Protein AF-A0A0N4UHW4-F1 (afdb_monomer_lite)

pLDDT: mean 79.93, std 14.13, range [42.0, 95.12]

Secondary structure (DSSP, 8-state):
--HHHHHHHHHS-HHHHHHHHHHHHHHHHHHHHHHHH-SS--HHHHHHHGGG--EEEEE---TT-SS-----B--HHHHHHHHHH-TT--EEEEES-EE-HHHHGGGGG--TT--EEEEEEEEE-GGGHHHHHHHHHHHHHH-TT--EEEEEE-

Radius of gyration: 18.54 Å; chains: 1; bounding box: 46×55×27 Å

Sequence (154 aa):
MDDIWRNIWSKLSARDQLLCKQVSKQWMKRIRELCLARQTIDSEVLYRCGNSVTTFRFGIDRKFVCGFNPRTTLDPGVILKLFRHSPNLKKIELYGAFLPPSLFTLFDLMPQSLEVLRINSCVIDATESGTIRNALITVFRRCSGLKEFTIIVY

Structure (mmCIF, N/CA/C/O backbone):
data_AF-A0A0N4UHW4-F1
#
_entry.id   AF-A0A0N4UHW4-F1
#
loop_
_atom_site.group_PDB
_atom_site.id
_atom_site.type_symbol
_atom_site.label_atom_id
_atom_site.label_alt_id
_atom_site.label_comp_id
_atom_site.label_asym_id
_atom_site.label_entity_id
_atom_site.label_seq_id
_atom_site.pdbx_PDB_ins_code
_atom_site.Cartn_x
_atom_site.Cartn_y
_atom_site.Cartn_z
_atom_site.occupancy
_atom_site.B_iso_or_equiv
_atom_site.auth_seq_id
_atom_site.auth_comp_id
_atom_site.auth_asym_id
_atom_site.auth_atom_id
_atom_site.pdbx_PDB_model_num
ATOM 1 N N . MET A 1 1 ? -12.811 -18.685 8.205 1.00 53.25 1 MET A N 1
ATOM 2 C CA . MET A 1 1 ? -13.190 -19.944 7.535 1.00 53.25 1 MET A CA 1
ATOM 3 C C . MET A 1 1 ? -14.508 -19.652 6.861 1.00 53.25 1 MET A C 1
ATOM 5 O O . MET A 1 1 ? -15.445 -19.305 7.575 1.00 53.25 1 MET A O 1
ATOM 9 N N . ASP A 1 2 ? -14.477 -19.620 5.532 1.00 61.34 2 ASP A N 1
ATOM 10 C CA . ASP A 1 2 ? -15.581 -19.230 4.646 1.00 61.34 2 ASP A CA 1
ATOM 11 C C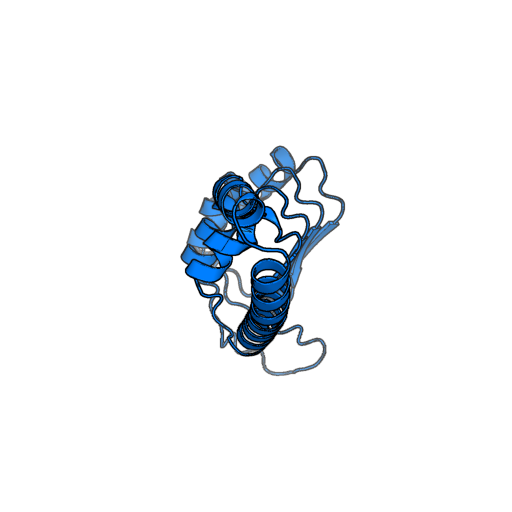 . ASP A 1 2 ? -16.863 -20.008 4.966 1.00 61.34 2 ASP A C 1
ATOM 13 O O . ASP A 1 2 ? -16.763 -21.135 5.456 1.00 61.34 2 ASP A O 1
ATOM 17 N N . ASP A 1 3 ? -18.045 -19.466 4.681 1.00 64.81 3 ASP A N 1
ATOM 18 C CA . ASP A 1 3 ? -19.309 -20.156 4.997 1.00 64.81 3 ASP A CA 1
ATOM 19 C C . ASP A 1 3 ? -19.448 -21.475 4.228 1.00 64.81 3 ASP A C 1
ATOM 21 O O . ASP A 1 3 ? -19.892 -22.483 4.782 1.00 64.81 3 ASP A O 1
ATOM 25 N N . ILE A 1 4 ? -18.941 -21.513 2.992 1.00 59.03 4 ILE A N 1
ATOM 26 C CA . ILE A 1 4 ? -18.822 -22.742 2.196 1.00 59.03 4 ILE A CA 1
ATOM 27 C C . ILE A 1 4 ? -17.934 -23.756 2.921 1.00 59.03 4 ILE A C 1
ATOM 29 O O . ILE A 1 4 ? -18.316 -24.913 3.093 1.00 59.03 4 ILE A O 1
ATOM 33 N N . TRP A 1 5 ? -16.769 -23.318 3.407 1.00 59.03 5 TRP A N 1
ATOM 34 C CA . TRP A 1 5 ? -15.865 -24.190 4.149 1.00 59.03 5 TRP A CA 1
ATOM 35 C C . TRP A 1 5 ? -16.472 -24.652 5.465 1.00 59.03 5 TRP A C 1
ATOM 37 O O . TRP A 1 5 ? -16.315 -25.820 5.787 1.00 59.03 5 TRP A O 1
ATOM 47 N N . ARG A 1 6 ? -17.191 -23.799 6.205 1.00 71.56 6 ARG A N 1
ATOM 48 C CA . ARG A 1 6 ? -17.894 -24.196 7.435 1.00 71.56 6 ARG A CA 1
ATOM 49 C C . ARG A 1 6 ? -18.963 -25.251 7.156 1.00 71.56 6 ARG A C 1
ATOM 51 O O . ARG A 1 6 ? -19.063 -26.205 7.920 1.00 71.56 6 ARG A O 1
ATOM 58 N N . ASN A 1 7 ? -19.711 -25.105 6.061 1.00 70.94 7 ASN A N 1
ATOM 59 C CA . ASN A 1 7 ? -20.747 -26.054 5.650 1.00 70.94 7 ASN A CA 1
ATOM 60 C C . ASN A 1 7 ? -20.162 -27.397 5.181 1.00 70.94 7 ASN A C 1
ATOM 62 O O . ASN A 1 7 ? -20.709 -28.454 5.473 1.00 70.94 7 ASN A O 1
ATOM 66 N N . ILE A 1 8 ? -19.025 -27.386 4.480 1.00 63.09 8 ILE A N 1
ATOM 67 C CA . ILE A 1 8 ? -18.304 -28.626 4.160 1.00 63.09 8 ILE A CA 1
ATOM 68 C C . ILE A 1 8 ? -17.758 -29.243 5.451 1.00 63.09 8 ILE A C 1
ATOM 70 O O . ILE A 1 8 ? -17.931 -30.434 5.689 1.00 63.09 8 ILE A O 1
ATOM 74 N N . TRP A 1 9 ? -17.153 -28.427 6.316 1.00 75.81 9 TRP A N 1
ATOM 75 C CA . TRP A 1 9 ? -16.526 -28.871 7.556 1.00 75.81 9 TRP A CA 1
ATOM 76 C C . TRP A 1 9 ? -17.506 -29.563 8.499 1.00 75.81 9 TRP A C 1
ATOM 78 O O . TRP A 1 9 ? -17.159 -30.585 9.086 1.00 75.81 9 TRP A O 1
ATOM 88 N N . SER A 1 10 ? -18.729 -29.042 8.627 1.00 82.88 10 SER A N 1
ATOM 89 C CA . SER A 1 10 ? -19.767 -29.634 9.478 1.00 82.88 10 SER A CA 1
ATOM 90 C C . SER A 1 10 ? -20.261 -30.994 8.978 1.00 82.88 10 SER A C 1
ATOM 92 O O . SER A 1 10 ? -20.789 -31.765 9.774 1.00 82.88 10 SER A O 1
ATOM 94 N N . LYS A 1 11 ? -20.061 -31.313 7.693 1.00 86.94 11 LYS A N 1
ATOM 95 C CA . LYS A 1 11 ? -20.437 -32.598 7.082 1.00 86.94 11 LYS A CA 1
ATOM 96 C C . LYS A 1 11 ? -19.329 -33.652 7.136 1.00 86.94 11 LYS A C 1
ATOM 98 O O . LYS A 1 11 ? -19.588 -34.814 6.842 1.00 86.94 11 LYS A O 1
ATOM 103 N N . LEU A 1 12 ? -18.102 -33.265 7.484 1.00 81.31 12 LEU A N 1
ATOM 104 C CA . LEU A 1 12 ? -16.970 -34.185 7.574 1.00 81.31 12 LEU A CA 1
ATOM 105 C C . LEU A 1 12 ? -16.979 -34.950 8.900 1.00 81.31 12 LEU A C 1
ATOM 107 O O . LEU A 1 12 ? -17.288 -34.384 9.952 1.00 81.31 12 LEU A O 1
ATOM 111 N N . SER A 1 13 ? -16.555 -36.216 8.862 1.00 91.94 13 SER A N 1
ATOM 112 C CA . SER A 1 13 ? -16.341 -37.009 10.074 1.00 91.94 13 SER A CA 1
ATOM 113 C C . SER A 1 13 ? -15.257 -36.377 10.958 1.00 91.94 13 SER A C 1
ATOM 115 O O . SER A 1 13 ? -14.376 -35.664 10.472 1.00 91.94 13 SER A O 1
ATOM 117 N N . ALA A 1 14 ? -15.261 -36.659 12.265 1.00 90.56 14 ALA A N 1
ATOM 118 C CA . ALA A 1 14 ? -14.238 -36.132 13.177 1.00 90.56 14 ALA A CA 1
ATOM 119 C C . ALA A 1 14 ? -12.803 -36.487 12.728 1.00 90.56 14 ALA A C 1
ATOM 121 O O . ALA A 1 14 ? -11.883 -35.677 12.869 1.00 90.56 14 ALA A O 1
ATOM 122 N N . ARG A 1 15 ? -12.626 -37.678 12.135 1.00 88.62 15 ARG A N 1
ATOM 123 C CA . ARG A 1 15 ? -11.353 -38.136 11.566 1.00 88.62 15 ARG A CA 1
ATOM 124 C C . ARG A 1 15 ? -10.934 -37.284 10.366 1.00 88.62 15 ARG A C 1
ATOM 126 O O . ARG A 1 15 ? -9.793 -36.824 10.325 1.00 88.62 15 ARG A O 1
ATOM 133 N N . ASP A 1 16 ? -11.847 -37.023 9.436 1.00 83.62 16 ASP A N 1
ATOM 134 C CA . ASP A 1 16 ? -11.557 -36.219 8.241 1.00 83.62 16 ASP A CA 1
ATOM 135 C C . ASP A 1 16 ? -11.287 -34.758 8.601 1.00 83.62 16 ASP A C 1
ATOM 137 O O . ASP A 1 16 ? -10.347 -34.153 8.092 1.00 83.62 16 ASP A O 1
ATOM 141 N N . GLN A 1 17 ? -12.029 -34.203 9.562 1.00 83.00 17 GLN A N 1
ATOM 142 C CA . GLN A 1 17 ? -11.764 -32.862 10.084 1.00 83.00 17 GLN A CA 1
ATOM 143 C C . GLN A 1 17 ? -10.348 -32.742 10.672 1.00 83.00 17 GLN A C 1
ATOM 145 O O . GLN A 1 17 ? -9.687 -31.712 10.503 1.00 83.00 17 GLN A O 1
ATOM 150 N N . LEU A 1 18 ? -9.856 -33.776 11.366 1.00 79.62 18 LEU A N 1
ATOM 151 C CA . LEU A 1 18 ? -8.497 -33.784 11.910 1.00 79.62 18 LEU A CA 1
ATOM 152 C C . LEU A 1 18 ? -7.446 -33.787 10.790 1.00 79.62 18 LEU A C 1
ATOM 154 O O . LEU A 1 18 ? -6.506 -32.988 10.840 1.00 79.62 18 LEU A O 1
ATOM 158 N N . LEU A 1 19 ? -7.636 -34.622 9.765 1.00 75.62 19 LEU A N 1
ATOM 159 C CA . LEU A 1 19 ? -6.766 -34.668 8.586 1.00 75.62 19 LEU A CA 1
ATOM 160 C C . LEU A 1 19 ? -6.762 -33.325 7.845 1.00 75.62 19 LEU A C 1
ATOM 162 O O . LEU A 1 19 ? -5.696 -32.756 7.604 1.00 75.62 19 LEU A O 1
ATOM 166 N N . CYS A 1 20 ? -7.936 -32.747 7.580 1.00 72.25 20 CYS A N 1
ATOM 167 C CA . CYS A 1 20 ? -8.050 -31.427 6.965 1.00 72.25 20 CYS A CA 1
ATOM 168 C C . CYS A 1 20 ? -7.350 -30.345 7.802 1.00 72.25 20 CYS A C 1
ATOM 170 O O . CYS A 1 20 ? -6.652 -29.509 7.235 1.00 72.25 20 CYS A O 1
ATOM 172 N N . LYS A 1 21 ? -7.446 -30.371 9.144 1.00 76.00 21 LYS A N 1
ATOM 173 C CA . LYS A 1 21 ? -6.730 -29.414 10.018 1.00 76.00 21 LYS A CA 1
ATOM 174 C C . LYS A 1 21 ? -5.220 -29.525 9.858 1.00 76.00 21 LYS A C 1
ATOM 176 O O . LYS A 1 21 ? -4.538 -28.499 9.820 1.00 76.00 21 LYS A O 1
ATOM 181 N N . GLN A 1 22 ? -4.690 -30.745 9.793 1.00 76.56 22 GLN A N 1
ATOM 182 C CA . GLN A 1 22 ? -3.256 -30.975 9.616 1.00 76.56 22 GLN A CA 1
ATOM 183 C C . GLN A 1 22 ? -2.780 -30.474 8.248 1.00 76.56 22 GLN A C 1
ATOM 185 O O . GLN A 1 22 ? -1.814 -29.709 8.189 1.00 76.56 22 GLN A O 1
ATOM 190 N N . VAL A 1 23 ? -3.505 -30.805 7.176 1.00 68.31 23 VAL A N 1
ATOM 191 C CA . VAL A 1 23 ? -3.197 -30.341 5.815 1.00 68.31 23 VAL A CA 1
ATOM 192 C C . VAL A 1 23 ? -3.298 -28.819 5.722 1.00 68.31 23 VAL A C 1
ATOM 194 O O . VAL A 1 23 ? -2.374 -28.178 5.231 1.00 68.31 23 VAL A O 1
ATOM 197 N N . SER A 1 24 ? -4.350 -28.202 6.268 1.00 67.88 24 SER A N 1
ATOM 198 C CA . SER A 1 24 ? -4.491 -26.740 6.281 1.00 67.88 24 SER A CA 1
ATOM 199 C C . SER A 1 24 ? -3.354 -26.052 7.036 1.00 67.88 24 SER A C 1
ATOM 201 O O . SER A 1 24 ? -2.872 -25.019 6.580 1.00 67.88 24 SER A O 1
ATOM 203 N N . LYS A 1 25 ? -2.877 -26.610 8.160 1.00 71.50 25 LYS A N 1
ATOM 204 C CA . LYS A 1 25 ? -1.712 -26.062 8.880 1.00 71.50 25 LYS A CA 1
ATOM 205 C C . LYS A 1 25 ? -0.447 -26.107 8.026 1.00 71.50 25 LYS A C 1
ATOM 207 O O . LYS A 1 25 ? 0.261 -25.104 7.951 1.00 71.50 25 LYS A O 1
ATOM 212 N N . GLN A 1 26 ? -0.170 -27.240 7.382 1.00 71.81 26 GLN A N 1
ATOM 213 C CA . GLN A 1 26 ? 0.990 -27.380 6.498 1.00 71.81 26 GLN A CA 1
ATOM 214 C C . GLN A 1 26 ? 0.888 -26.445 5.291 1.00 71.81 26 GLN A C 1
ATOM 216 O O . GLN A 1 26 ? 1.854 -25.765 4.957 1.00 71.81 26 GLN A O 1
ATOM 221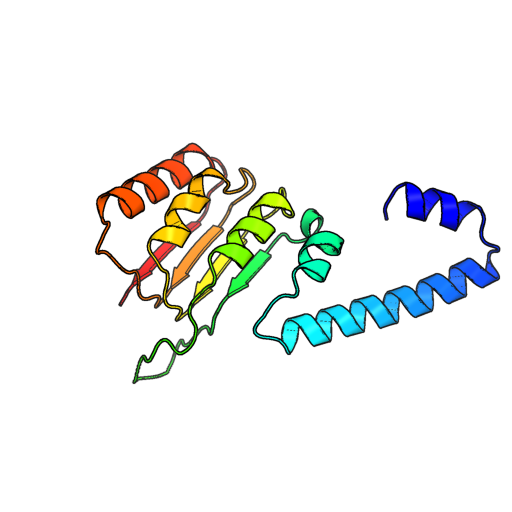 N N . TRP A 1 27 ? -0.295 -26.345 4.688 1.00 64.69 27 TRP A N 1
ATOM 222 C CA . TRP A 1 27 ? -0.548 -25.486 3.538 1.00 64.69 27 TRP A CA 1
ATOM 223 C C . TRP A 1 27 ? -0.409 -23.999 3.891 1.00 64.69 27 TRP A C 1
ATOM 225 O O . TRP A 1 27 ? 0.291 -23.264 3.202 1.00 64.69 27 TRP A O 1
ATOM 235 N N . MET A 1 28 ? -0.960 -23.564 5.030 1.00 64.44 28 MET A N 1
ATOM 236 C CA . MET A 1 28 ? -0.779 -22.202 5.552 1.00 64.44 28 MET A CA 1
ATOM 237 C C . MET A 1 28 ? 0.688 -21.895 5.871 1.00 64.44 28 MET A C 1
ATOM 239 O O . MET A 1 28 ? 1.154 -20.789 5.599 1.00 64.44 28 MET A O 1
ATOM 243 N N . LYS A 1 29 ? 1.432 -22.861 6.428 1.00 71.31 29 LYS A N 1
ATOM 244 C CA . LYS A 1 29 ? 2.879 -22.725 6.649 1.00 71.31 29 LYS A CA 1
ATOM 245 C C . LYS A 1 29 ? 3.615 -22.552 5.317 1.00 71.31 29 LYS A C 1
ATOM 247 O O . LYS A 1 29 ? 4.382 -21.605 5.184 1.00 71.31 29 LYS A O 1
ATOM 252 N N . ARG A 1 30 ? 3.316 -23.390 4.320 1.00 63.44 30 ARG A N 1
ATOM 253 C CA . ARG A 1 30 ? 3.912 -23.326 2.978 1.00 63.44 30 ARG A CA 1
ATOM 254 C C . ARG A 1 30 ? 3.605 -22.005 2.278 1.00 63.44 30 ARG A C 1
ATOM 256 O O . ARG A 1 30 ? 4.500 -21.424 1.684 1.00 63.44 30 ARG A O 1
ATOM 263 N N . ILE A 1 31 ? 2.376 -21.496 2.383 1.00 58.41 31 ILE A N 1
ATOM 264 C CA . ILE A 1 31 ? 2.026 -20.172 1.850 1.00 58.41 31 ILE A CA 1
ATOM 265 C C . ILE A 1 31 ? 2.837 -19.088 2.537 1.00 58.41 31 ILE A C 1
ATOM 267 O O . ILE A 1 31 ? 3.386 -18.240 1.851 1.00 58.41 31 ILE A O 1
ATOM 271 N N . ARG A 1 32 ? 2.953 -19.111 3.869 1.00 62.22 32 ARG A N 1
ATOM 272 C CA . ARG A 1 32 ? 3.782 -18.129 4.583 1.00 62.22 32 ARG A CA 1
ATOM 273 C C . ARG A 1 32 ? 5.237 -18.182 4.124 1.00 62.22 32 ARG A C 1
ATOM 275 O O . ARG A 1 32 ? 5.814 -17.134 3.872 1.00 62.22 32 ARG A O 1
ATOM 282 N N . GLU A 1 33 ? 5.804 -19.376 3.975 1.00 64.25 33 GLU A N 1
ATOM 283 C CA . GLU A 1 33 ? 7.161 -19.568 3.445 1.00 64.25 33 GLU A CA 1
ATOM 284 C C . GLU A 1 33 ? 7.292 -19.034 2.013 1.00 64.25 33 GLU A C 1
ATOM 286 O O . GLU A 1 33 ? 8.235 -18.306 1.717 1.00 64.25 33 GLU A O 1
ATOM 291 N N . LEU A 1 34 ? 6.325 -19.323 1.137 1.00 54.75 34 LEU A N 1
ATOM 292 C CA . LEU A 1 34 ? 6.300 -18.815 -0.237 1.00 54.75 34 LEU A CA 1
ATOM 293 C C . LEU A 1 34 ? 6.149 -17.291 -0.287 1.00 54.75 34 LEU A C 1
ATOM 295 O O . LEU A 1 34 ? 6.818 -16.656 -1.096 1.00 54.75 34 LEU A O 1
ATOM 299 N N . CYS A 1 35 ? 5.332 -16.702 0.588 1.00 48.44 35 CYS A N 1
ATOM 300 C CA . CYS A 1 35 ? 5.192 -15.253 0.719 1.00 48.44 35 CYS A CA 1
ATOM 301 C C . CYS A 1 35 ? 6.481 -14.589 1.213 1.00 48.44 35 CYS A C 1
ATOM 303 O O . CYS A 1 35 ? 6.771 -13.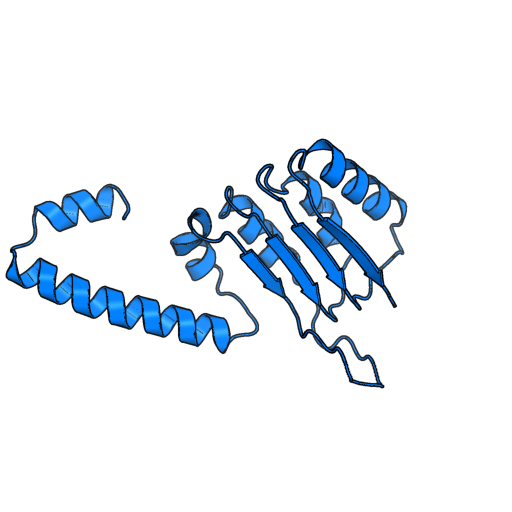470 0.812 1.00 48.44 35 CYS A O 1
ATOM 305 N N . LEU A 1 36 ? 7.251 -15.257 2.079 1.00 52.16 36 LEU A N 1
ATOM 306 C CA . LEU A 1 36 ? 8.560 -14.764 2.518 1.00 52.16 36 LEU A CA 1
ATOM 307 C C . LEU A 1 36 ? 9.624 -14.913 1.420 1.00 52.16 36 LEU A C 1
ATOM 309 O O . LEU A 1 36 ? 10.504 -14.065 1.308 1.00 52.16 36 LEU A O 1
ATOM 313 N N . ALA A 1 37 ? 9.553 -15.980 0.619 1.00 54.72 37 ALA A N 1
ATOM 314 C CA . ALA A 1 37 ? 10.541 -16.284 -0.414 1.00 54.72 37 ALA A CA 1
ATOM 315 C C . ALA A 1 37 ? 10.317 -15.523 -1.732 1.00 54.72 37 ALA A C 1
ATOM 317 O O . ALA A 1 37 ? 11.279 -15.236 -2.445 1.00 54.72 37 ALA A O 1
ATOM 318 N N . ARG A 1 38 ? 9.068 -15.205 -2.094 1.00 43.09 38 ARG A N 1
ATOM 319 C CA . ARG A 1 38 ? 8.745 -14.505 -3.344 1.00 43.09 38 ARG A CA 1
ATOM 320 C C . ARG A 1 38 ? 8.600 -13.003 -3.109 1.00 43.09 38 ARG A C 1
ATOM 322 O O . ARG A 1 38 ? 7.706 -12.558 -2.403 1.00 43.09 38 ARG A O 1
ATOM 329 N N . GLN A 1 39 ? 9.420 -12.217 -3.813 1.00 52.84 39 GLN A N 1
ATOM 330 C CA . GLN A 1 39 ? 9.251 -10.760 -3.966 1.00 52.84 39 GLN A CA 1
ATOM 331 C C . GLN A 1 39 ? 7.966 -10.378 -4.730 1.00 52.84 39 GLN A C 1
ATOM 333 O O . GLN A 1 39 ? 7.635 -9.201 -4.846 1.00 52.84 39 GLN A O 1
ATOM 338 N N . THR A 1 40 ? 7.233 -11.365 -5.248 1.00 47.25 40 THR A N 1
ATOM 339 C CA . THR A 1 40 ? 5.938 -11.210 -5.903 1.00 47.25 40 THR A CA 1
ATOM 340 C C . THR A 1 40 ? 4.877 -11.938 -5.082 1.00 47.25 40 THR A C 1
ATOM 342 O O . THR A 1 40 ? 4.899 -13.163 -4.944 1.00 47.25 40 THR A O 1
ATOM 345 N N . ILE A 1 41 ? 3.940 -11.184 -4.502 1.00 57.16 41 ILE A N 1
ATOM 346 C CA . ILE A 1 41 ? 2.771 -11.783 -3.856 1.00 57.16 41 ILE A CA 1
ATOM 347 C C . ILE A 1 41 ? 1.856 -12.292 -4.967 1.00 57.16 41 ILE A C 1
ATOM 349 O O . ILE A 1 41 ? 1.353 -11.508 -5.772 1.00 57.16 41 ILE A O 1
ATOM 353 N N . ASP A 1 42 ? 1.658 -13.607 -5.015 1.00 58.28 42 ASP A N 1
ATOM 354 C CA . ASP A 1 42 ? 0.720 -14.226 -5.944 1.00 58.28 42 ASP A CA 1
ATOM 355 C C . ASP A 1 42 ? -0.687 -13.658 -5.704 1.00 58.28 42 ASP A C 1
ATOM 357 O O . ASP A 1 42 ? -1.179 -13.613 -4.569 1.00 58.28 42 ASP A O 1
ATOM 361 N N . SER A 1 43 ? -1.346 -13.204 -6.771 1.00 58.91 43 SER A N 1
ATOM 362 C CA . SER A 1 43 ? -2.692 -12.648 -6.674 1.00 58.91 43 SER A CA 1
ATOM 363 C C . SER A 1 43 ? -3.712 -13.627 -6.116 1.00 58.91 43 SER A C 1
ATOM 365 O O . SER A 1 43 ? -4.674 -13.194 -5.485 1.00 58.91 43 SER A O 1
ATOM 367 N N . GLU A 1 44 ? -3.495 -14.929 -6.291 1.00 64.00 44 GLU A N 1
ATOM 368 C CA . GLU A 1 44 ? -4.371 -15.935 -5.706 1.00 64.00 44 GLU A CA 1
ATOM 369 C C . GLU A 1 44 ? -4.259 -15.960 -4.172 1.00 64.00 44 GLU A C 1
ATOM 371 O O . GLU A 1 44 ? -5.255 -16.142 -3.468 1.00 64.00 44 GLU A O 1
ATOM 376 N N . VAL A 1 45 ? -3.070 -15.686 -3.628 1.00 67.75 45 VAL A N 1
ATOM 377 C CA . VAL A 1 45 ? -2.867 -15.578 -2.178 1.00 67.75 45 VAL A CA 1
ATOM 378 C C . VAL A 1 45 ? -3.541 -14.323 -1.630 1.00 67.75 45 VAL A C 1
ATOM 380 O O . VAL A 1 45 ? -4.201 -14.402 -0.594 1.00 67.75 45 VAL A O 1
ATOM 383 N N . LEU A 1 46 ? -3.451 -13.183 -2.326 1.00 69.94 46 LEU A N 1
ATOM 384 C CA . LEU A 1 46 ? -4.197 -11.978 -1.935 1.00 69.94 46 LEU A CA 1
ATOM 385 C C . LEU A 1 46 ? -5.707 -12.207 -1.982 1.00 69.94 46 LEU A C 1
ATOM 387 O O . LEU A 1 46 ? -6.406 -11.764 -1.080 1.00 69.94 46 LEU A O 1
ATOM 391 N N . TYR A 1 47 ? -6.210 -12.941 -2.973 1.00 67.38 47 TYR A N 1
ATOM 392 C CA . TYR A 1 47 ? -7.631 -13.270 -3.047 1.00 67.38 47 TYR A CA 1
ATOM 393 C C . TYR A 1 47 ? -8.081 -14.130 -1.856 1.00 67.38 47 TYR A C 1
ATOM 395 O O . TYR A 1 47 ? -9.089 -13.842 -1.215 1.00 67.38 47 TYR A O 1
ATOM 403 N N . ARG A 1 48 ? -7.303 -15.163 -1.507 1.00 74.19 48 ARG A N 1
ATOM 404 C CA . ARG A 1 48 ? -7.653 -16.106 -0.430 1.00 74.19 48 ARG A CA 1
ATOM 405 C C . ARG A 1 48 ? -7.426 -15.542 0.975 1.00 74.19 48 ARG A C 1
ATOM 407 O O . ARG A 1 48 ? -8.143 -15.904 1.905 1.00 74.19 48 ARG A O 1
ATOM 414 N N . CYS A 1 49 ? -6.413 -14.699 1.155 1.00 74.75 49 CYS A N 1
ATOM 415 C CA . CYS A 1 49 ? -5.990 -14.212 2.469 1.00 74.75 49 CYS A CA 1
ATOM 416 C C . CYS A 1 49 ? -6.260 -12.722 2.698 1.00 74.75 49 CYS A C 1
ATOM 418 O O . CYS A 1 49 ? -6.083 -12.270 3.828 1.00 74.75 49 CYS A O 1
ATOM 420 N N . GLY A 1 50 ? -6.699 -11.974 1.682 1.00 73.56 50 GLY A N 1
ATOM 421 C CA . GLY A 1 50 ? -6.795 -10.511 1.700 1.00 73.56 50 GLY A CA 1
ATOM 422 C C . GLY A 1 50 ? -7.550 -9.960 2.905 1.00 73.56 50 GLY A C 1
ATOM 423 O O . GLY A 1 50 ? -7.026 -9.116 3.626 1.00 73.56 50 GLY A O 1
ATOM 424 N N . ASN A 1 51 ? -8.708 -10.540 3.241 1.00 79.94 51 ASN A N 1
ATOM 425 C CA . ASN A 1 51 ? -9.514 -10.093 4.387 1.00 79.94 51 ASN A CA 1
ATOM 426 C C . ASN A 1 51 ? -8.778 -10.181 5.739 1.00 79.94 51 ASN A C 1
ATOM 428 O O . ASN A 1 51 ? -9.180 -9.529 6.703 1.00 79.94 51 ASN A O 1
ATOM 432 N N . SER A 1 52 ? -7.715 -10.990 5.817 1.00 83.44 52 SER A N 1
ATOM 433 C CA . SER A 1 52 ? -6.856 -11.154 6.997 1.00 83.44 52 SER A CA 1
ATOM 434 C C . SER A 1 52 ? -5.553 -10.349 6.921 1.00 83.44 52 SER A C 1
ATOM 436 O O . SER A 1 52 ? -4.816 -10.300 7.907 1.00 83.44 52 SER A O 1
ATOM 438 N N . VAL A 1 53 ? -5.230 -9.739 5.776 1.00 86.38 53 VAL A N 1
ATOM 439 C CA . VAL A 1 53 ? -4.015 -8.935 5.613 1.00 86.38 53 VAL A CA 1
ATOM 440 C C . VAL A 1 53 ? -4.221 -7.588 6.297 1.00 86.38 53 VAL A C 1
ATOM 442 O O . VAL A 1 53 ? -4.924 -6.712 5.805 1.00 86.38 53 VAL A O 1
ATOM 445 N N . THR A 1 54 ? -3.566 -7.414 7.441 1.00 91.50 54 THR A N 1
ATOM 446 C CA . THR A 1 54 ? -3.565 -6.151 8.193 1.00 91.50 54 THR A CA 1
ATOM 447 C C . THR A 1 54 ? -2.298 -5.335 7.963 1.00 91.50 54 THR A C 1
ATOM 449 O O . THR A 1 54 ? -2.275 -4.144 8.257 1.00 91.50 54 THR A O 1
ATOM 452 N N . THR A 1 55 ? -1.235 -5.948 7.442 1.00 91.50 55 THR A N 1
ATOM 453 C CA . THR A 1 55 ? 0.047 -5.290 7.168 1.00 91.50 55 THR A CA 1
ATOM 454 C C . THR A 1 55 ? 0.565 -5.718 5.805 1.00 91.50 55 THR A C 1
ATOM 456 O O . THR A 1 55 ? 0.628 -6.912 5.516 1.00 91.50 55 THR A O 1
ATOM 459 N N . PHE A 1 56 ? 0.966 -4.746 4.995 1.00 92.62 56 PHE A N 1
ATOM 460 C CA . PHE A 1 56 ? 1.638 -4.945 3.721 1.00 92.62 56 PHE A CA 1
ATOM 461 C C . PHE A 1 56 ? 3.000 -4.257 3.754 1.00 92.62 56 PHE A C 1
ATOM 463 O O . PHE A 1 56 ? 3.111 -3.097 4.151 1.00 92.62 56 PHE A O 1
ATOM 470 N N . ARG A 1 57 ? 4.031 -4.991 3.336 1.00 91.44 57 ARG A N 1
ATOM 471 C CA . ARG A 1 57 ? 5.402 -4.498 3.226 1.00 91.44 57 ARG A CA 1
ATOM 472 C C . ARG A 1 57 ? 5.926 -4.791 1.836 1.00 91.44 57 ARG A C 1
ATOM 474 O O . ARG A 1 57 ? 5.761 -5.912 1.360 1.00 91.44 57 ARG A O 1
ATOM 481 N N . PHE A 1 58 ? 6.580 -3.816 1.222 1.00 88.94 58 PHE A N 1
ATOM 482 C CA . PHE A 1 58 ? 7.222 -4.000 -0.072 1.00 88.94 58 PHE A CA 1
ATOM 483 C C . PHE A 1 58 ? 8.622 -3.401 -0.095 1.00 88.94 58 PHE A C 1
ATOM 485 O O . PHE A 1 58 ? 8.857 -2.324 0.448 1.00 88.94 58 PHE A O 1
ATOM 492 N N . GLY A 1 59 ? 9.528 -4.099 -0.776 1.00 85.50 59 GLY A N 1
ATOM 493 C CA . GLY A 1 59 ? 10.919 -3.704 -0.930 1.00 85.50 59 GLY A CA 1
ATOM 494 C C . GLY A 1 59 ? 11.796 -4.094 0.260 1.00 85.50 59 GLY A C 1
ATOM 495 O O . GLY A 1 59 ? 11.471 -5.010 1.016 1.00 85.50 59 GLY A O 1
ATOM 496 N N . ILE A 1 60 ? 12.958 -3.454 0.381 1.00 76.81 60 ILE A N 1
ATOM 497 C CA . ILE A 1 60 ? 14.002 -3.838 1.340 1.00 76.81 60 ILE A CA 1
ATOM 498 C C . ILE A 1 60 ? 14.283 -2.645 2.249 1.00 76.81 60 ILE A C 1
ATOM 500 O O . ILE A 1 60 ? 14.704 -1.598 1.760 1.00 76.81 60 ILE A O 1
ATOM 504 N N . ASP A 1 61 ? 14.098 -2.819 3.562 1.00 70.81 61 ASP A N 1
ATOM 505 C CA . ASP A 1 61 ? 14.485 -1.837 4.586 1.00 70.81 61 ASP A CA 1
ATOM 506 C C . ASP A 1 61 ? 16.017 -1.746 4.659 1.00 70.81 61 ASP A C 1
ATOM 508 O O . ASP A 1 61 ? 16.689 -2.385 5.472 1.00 70.81 61 ASP A O 1
ATOM 512 N N . ARG A 1 62 ? 16.602 -1.008 3.714 1.00 62.91 62 ARG A N 1
ATOM 513 C CA . ARG A 1 62 ? 18.038 -0.756 3.662 1.00 62.91 62 ARG A CA 1
ATOM 514 C C . ARG A 1 62 ? 18.362 0.399 4.594 1.00 62.91 62 ARG A C 1
ATOM 516 O O . ARG A 1 62 ? 18.647 1.498 4.141 1.00 62.91 62 ARG A O 1
ATOM 523 N N . LYS A 1 63 ? 18.422 0.131 5.896 1.00 59.25 63 LYS A N 1
ATOM 524 C CA . LYS A 1 63 ? 19.005 1.092 6.845 1.00 59.25 63 LYS A CA 1
ATOM 525 C C . LYS A 1 63 ? 20.479 1.442 6.536 1.00 59.25 63 LYS A C 1
ATOM 527 O O . LYS A 1 63 ? 20.988 2.389 7.118 1.00 59.25 63 LYS A O 1
ATOM 532 N N . PHE A 1 64 ? 21.177 0.699 5.658 1.00 44.97 64 PHE A N 1
ATOM 533 C CA . PHE A 1 64 ? 22.651 0.666 5.660 1.00 44.97 64 PHE A CA 1
ATOM 534 C C . PHE A 1 64 ? 23.378 0.400 4.322 1.00 44.97 64 PHE A C 1
ATOM 536 O O . PHE A 1 64 ? 24.475 -0.146 4.353 1.00 44.97 64 PHE A O 1
ATOM 543 N N . VAL A 1 65 ? 22.859 0.750 3.136 1.00 42.00 65 VAL A N 1
ATOM 544 C CA . VAL A 1 65 ? 23.634 0.489 1.894 1.00 42.00 65 VAL A CA 1
ATOM 545 C C . VAL A 1 65 ? 23.794 1.738 1.030 1.00 42.00 65 VAL A C 1
ATOM 547 O O . VAL A 1 65 ? 22.889 2.101 0.281 1.00 42.00 65 VAL A O 1
ATOM 550 N N . CYS A 1 66 ? 24.974 2.364 1.122 1.00 47.59 66 CYS A N 1
ATOM 551 C CA . CYS A 1 66 ? 25.486 3.329 0.148 1.00 47.59 66 CYS A CA 1
ATOM 552 C C . CYS A 1 66 ? 25.444 2.711 -1.260 1.00 47.59 66 CYS A C 1
ATOM 554 O O . CYS A 1 66 ? 25.985 1.628 -1.475 1.00 47.59 66 CYS A O 1
ATOM 556 N N . GLY A 1 67 ? 24.793 3.386 -2.209 1.00 55.34 67 GLY A N 1
ATOM 557 C CA . GLY A 1 67 ? 24.570 2.877 -3.567 1.00 55.34 67 GLY A CA 1
ATOM 558 C C . GLY A 1 67 ? 23.115 2.468 -3.785 1.00 55.34 67 GLY A C 1
ATOM 559 O O . GLY A 1 67 ? 22.782 1.283 -3.894 1.00 55.34 67 GLY A O 1
ATOM 560 N N . PHE A 1 68 ? 22.224 3.459 -3.818 1.00 50.22 68 PHE A N 1
ATOM 561 C CA . PHE A 1 68 ? 20.817 3.227 -4.105 1.00 50.22 68 PHE A CA 1
ATOM 562 C C . PHE A 1 68 ? 20.633 2.947 -5.600 1.00 50.22 68 PHE A C 1
ATOM 564 O O . PHE A 1 68 ? 20.835 3.813 -6.442 1.00 50.22 68 PHE A O 1
ATOM 571 N N . ASN A 1 69 ? 20.253 1.717 -5.928 1.00 58.38 69 ASN A N 1
ATOM 572 C CA . ASN A 1 69 ? 19.741 1.360 -7.242 1.00 58.38 69 ASN A CA 1
ATOM 573 C C . ASN A 1 69 ? 18.394 0.673 -6.980 1.00 58.38 69 ASN A C 1
ATOM 575 O O . ASN A 1 69 ? 18.415 -0.438 -6.425 1.00 58.38 69 ASN A O 1
ATOM 579 N N . PRO A 1 70 ? 17.247 1.330 -7.247 1.00 60.06 70 PRO A N 1
ATOM 580 C CA . PRO A 1 70 ? 15.932 0.750 -7.011 1.00 60.06 70 PRO A CA 1
ATOM 581 C C . PRO A 1 70 ? 15.747 -0.416 -7.981 1.00 60.06 70 PRO A C 1
ATOM 583 O O . PRO A 1 70 ? 15.216 -0.276 -9.075 1.00 60.06 70 PRO A O 1
ATOM 586 N N . ARG A 1 71 ? 16.218 -1.601 -7.587 1.00 67.50 71 ARG A N 1
ATOM 587 C CA . ARG A 1 71 ? 16.099 -2.811 -8.411 1.00 67.50 71 ARG A CA 1
ATOM 588 C C . ARG A 1 71 ? 14.653 -3.291 -8.524 1.00 67.50 71 ARG A C 1
ATOM 590 O O . ARG A 1 71 ? 14.362 -4.134 -9.363 1.00 67.50 71 ARG A O 1
ATOM 597 N N . THR A 1 72 ? 13.761 -2.791 -7.671 1.00 82.00 72 THR A N 1
ATOM 598 C CA . THR A 1 72 ? 12.378 -3.252 -7.571 1.00 82.00 72 THR A CA 1
ATOM 599 C C . THR A 1 72 ? 11.412 -2.097 -7.789 1.00 82.00 72 THR A C 1
ATOM 601 O O . THR A 1 72 ? 11.355 -1.159 -6.992 1.00 82.00 72 THR A O 1
ATOM 604 N N . THR A 1 73 ? 10.629 -2.197 -8.858 1.00 87.88 73 THR A N 1
ATOM 605 C CA . THR A 1 73 ? 9.467 -1.338 -9.098 1.00 87.88 73 THR A CA 1
ATOM 606 C C . THR A 1 73 ? 8.247 -1.981 -8.459 1.00 87.88 73 THR A C 1
ATOM 608 O O . THR A 1 73 ? 8.029 -3.184 -8.620 1.00 87.88 73 THR A O 1
ATOM 611 N N . LEU A 1 74 ? 7.462 -1.197 -7.724 1.00 87.69 74 LEU A N 1
ATOM 612 C CA . LEU A 1 74 ? 6.187 -1.672 -7.202 1.00 87.69 74 LEU A CA 1
ATOM 613 C C . LEU A 1 74 ? 5.146 -1.659 -8.323 1.00 87.69 74 LEU A C 1
ATOM 615 O O . LEU A 1 74 ? 4.746 -0.592 -8.780 1.00 87.69 74 LEU A O 1
ATOM 619 N N . ASP A 1 75 ? 4.701 -2.843 -8.742 1.00 90.12 75 ASP A N 1
ATOM 620 C CA . ASP A 1 75 ? 3.621 -2.988 -9.719 1.00 90.12 75 ASP A CA 1
ATOM 621 C C . ASP A 1 75 ? 2.296 -2.432 -9.143 1.00 90.12 75 ASP A C 1
ATOM 623 O O . ASP A 1 75 ? 1.794 -2.962 -8.139 1.00 90.12 75 ASP A O 1
ATOM 627 N N . PRO A 1 76 ? 1.686 -1.403 -9.769 1.00 91.88 76 PRO A N 1
ATOM 628 C CA . PRO A 1 76 ? 0.387 -0.870 -9.359 1.00 91.88 76 PRO A CA 1
ATOM 629 C C . PRO A 1 76 ? -0.715 -1.937 -9.290 1.00 91.88 76 PRO A C 1
ATOM 631 O O . PRO A 1 76 ? -1.605 -1.854 -8.443 1.00 91.88 76 PRO A O 1
ATOM 634 N N . GLY A 1 77 ? -0.650 -2.980 -10.123 1.00 92.00 77 GLY A N 1
ATOM 635 C CA . GLY A 1 77 ? -1.599 -4.091 -10.116 1.00 92.00 77 GLY A CA 1
ATOM 636 C C . GLY A 1 77 ? -1.620 -4.863 -8.794 1.00 92.00 77 GLY A C 1
ATOM 637 O O . GLY A 1 77 ? -2.681 -5.335 -8.374 1.00 92.00 77 GLY A O 1
ATOM 638 N N . VAL A 1 78 ? -0.485 -4.948 -8.091 1.00 89.19 78 VAL A N 1
ATOM 639 C CA . VAL A 1 78 ? -0.402 -5.555 -6.751 1.00 89.19 78 VAL A CA 1
ATOM 640 C C . VAL A 1 78 ? -1.167 -4.709 -5.738 1.00 89.19 78 VAL A C 1
ATOM 642 O O . VAL A 1 78 ? -1.914 -5.247 -4.923 1.00 89.19 78 VAL A O 1
ATOM 645 N N . ILE A 1 79 ? -1.032 -3.388 -5.8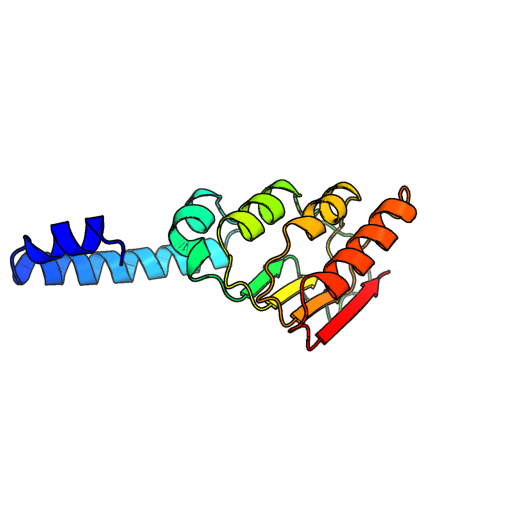18 1.00 91.62 79 ILE A N 1
ATOM 646 C CA . ILE A 1 79 ? -1.657 -2.444 -4.885 1.00 91.62 79 ILE A CA 1
ATOM 647 C C . ILE A 1 79 ? -3.159 -2.341 -5.129 1.00 91.62 79 ILE A C 1
ATOM 649 O O . ILE A 1 79 ? -3.939 -2.381 -4.179 1.00 91.62 79 ILE A O 1
ATOM 653 N N . LEU A 1 80 ? -3.581 -2.342 -6.394 1.00 93.00 80 LEU A N 1
ATOM 654 C CA . LEU A 1 80 ? -4.991 -2.437 -6.760 1.00 93.00 80 LEU A CA 1
ATOM 655 C C . LEU A 1 80 ? -5.640 -3.691 -6.157 1.00 93.00 80 LEU A C 1
ATOM 657 O O . LEU A 1 80 ? -6.710 -3.612 -5.551 1.00 93.00 80 LEU A O 1
ATOM 661 N N . LYS A 1 81 ? -4.991 -4.854 -6.302 1.00 90.25 81 LYS A N 1
ATOM 662 C CA . LYS A 1 81 ? -5.476 -6.117 -5.726 1.00 90.25 81 LYS A CA 1
ATOM 663 C C . LYS A 1 81 ? -5.479 -6.066 -4.198 1.00 90.25 81 LYS A C 1
ATOM 665 O O . LYS A 1 81 ? -6.462 -6.475 -3.586 1.00 90.25 81 LYS A O 1
ATOM 670 N N . LEU A 1 82 ? -4.423 -5.532 -3.586 1.00 92.19 82 LEU A N 1
ATOM 671 C CA . LEU A 1 82 ? -4.322 -5.375 -2.138 1.00 92.19 82 LEU A CA 1
ATOM 672 C C . LEU A 1 82 ? -5.482 -4.539 -1.582 1.00 92.19 82 LEU A C 1
ATOM 674 O O . LEU A 1 82 ? -6.139 -4.971 -0.643 1.00 92.19 82 LEU A O 1
ATOM 678 N N . PHE A 1 83 ? -5.772 -3.378 -2.167 1.00 93.75 83 PHE A N 1
ATOM 679 C CA . PHE A 1 83 ? -6.833 -2.495 -1.674 1.00 93.75 83 PHE A CA 1
ATOM 680 C C . PHE A 1 83 ? -8.231 -3.078 -1.872 1.00 93.75 83 PHE A C 1
ATOM 682 O O . PHE A 1 83 ? -9.087 -2.919 -1.007 1.00 93.75 83 PHE A O 1
ATOM 689 N N . ARG A 1 84 ? -8.456 -3.822 -2.963 1.00 92.06 84 ARG A N 1
ATOM 690 C CA . ARG A 1 84 ? -9.735 -4.508 -3.205 1.00 92.06 84 ARG A CA 1
ATOM 691 C C . ARG A 1 84 ? -9.985 -5.675 -2.256 1.00 92.06 84 ARG A C 1
ATOM 693 O O . ARG A 1 84 ? -11.131 -5.916 -1.892 1.00 92.06 84 ARG A O 1
ATOM 700 N N . HIS A 1 85 ? -8.941 -6.415 -1.891 1.00 91.31 85 HIS A N 1
ATOM 701 C CA . HIS A 1 85 ? -9.090 -7.655 -1.129 1.00 91.31 85 HIS A CA 1
ATOM 702 C C . HIS A 1 85 ? -8.772 -7.517 0.359 1.00 91.31 85 HIS A C 1
ATOM 704 O O . HIS A 1 85 ? -9.107 -8.426 1.111 1.00 91.31 85 HIS A O 1
ATOM 710 N N . SER A 1 86 ? -8.180 -6.405 0.798 1.00 92.69 86 SER A N 1
ATOM 711 C CA . SER A 1 86 ? -7.746 -6.207 2.185 1.00 92.69 86 SER A CA 1
ATOM 712 C C . SER A 1 86 ? -8.393 -4.969 2.818 1.00 92.69 86 SER A C 1
ATOM 714 O O . SER A 1 86 ? -7.696 -4.009 3.153 1.00 92.69 86 SER A O 1
ATOM 716 N N . PRO A 1 87 ? -9.723 -4.967 3.039 1.00 92.44 87 PRO A N 1
ATOM 717 C CA . PRO A 1 87 ? -10.429 -3.822 3.622 1.00 92.44 87 PRO A CA 1
ATOM 718 C C . PRO A 1 87 ? -10.029 -3.529 5.076 1.00 92.44 87 PRO A C 1
ATOM 720 O O . PRO A 1 87 ? -10.294 -2.437 5.559 1.00 92.44 87 PRO A O 1
ATOM 723 N N . ASN A 1 88 ? -9.392 -4.490 5.758 1.00 92.31 88 ASN A N 1
ATOM 724 C CA . ASN A 1 88 ? -8.882 -4.369 7.129 1.00 92.31 88 ASN A CA 1
ATOM 725 C C . ASN A 1 88 ? -7.389 -4.004 7.186 1.00 92.31 88 ASN A C 1
ATOM 727 O O . ASN A 1 88 ? -6.751 -4.164 8.232 1.00 92.31 88 ASN A O 1
ATOM 731 N N . LEU A 1 89 ? -6.789 -3.599 6.066 1.00 93.38 89 LEU A N 1
ATOM 732 C CA . LEU A 1 89 ? -5.377 -3.245 6.017 1.00 93.38 89 LEU A CA 1
ATOM 733 C C . LEU A 1 89 ? -5.118 -2.027 6.909 1.00 93.38 89 LEU A C 1
ATOM 735 O O . LEU A 1 89 ? -5.704 -0.963 6.726 1.00 93.38 89 LEU A O 1
ATOM 739 N N . LYS A 1 90 ? -4.227 -2.195 7.883 1.00 94.62 90 LYS A N 1
ATOM 740 C CA . LYS A 1 90 ? -3.873 -1.175 8.875 1.00 94.62 90 LYS A CA 1
ATOM 741 C C . LYS A 1 90 ? -2.527 -0.531 8.606 1.00 94.62 90 LYS A C 1
ATOM 743 O O . LYS A 1 90 ? -2.305 0.593 9.036 1.00 94.62 90 LYS A O 1
ATOM 748 N N . LYS A 1 91 ? -1.609 -1.239 7.948 1.00 94.25 91 LYS A N 1
ATOM 749 C CA . LYS A 1 91 ? -0.239 -0.765 7.742 1.00 94.25 91 LYS A CA 1
ATOM 750 C C . LYS A 1 91 ? 0.231 -1.031 6.320 1.00 94.25 91 LYS A C 1
ATOM 752 O O . LYS A 1 91 ? 0.137 -2.164 5.848 1.00 94.25 91 LYS A O 1
ATOM 757 N N . ILE A 1 92 ? 0.773 -0.004 5.681 1.00 94.50 92 ILE A N 1
ATOM 758 C CA . ILE A 1 92 ? 1.489 -0.082 4.408 1.00 94.50 92 ILE A CA 1
ATOM 759 C C . ILE A 1 92 ? 2.877 0.493 4.637 1.00 94.50 92 ILE A C 1
ATOM 761 O O . ILE A 1 92 ? 3.013 1.632 5.079 1.00 94.50 92 ILE A O 1
ATOM 765 N N . GLU A 1 93 ? 3.905 -0.287 4.329 1.00 93.38 93 GLU A N 1
ATOM 766 C CA . GLU A 1 93 ? 5.290 0.153 4.450 1.00 93.38 93 GLU A CA 1
ATOM 767 C C . GLU A 1 93 ? 6.056 -0.200 3.170 1.00 93.38 93 GLU A C 1
ATOM 769 O O . GLU A 1 93 ? 6.207 -1.370 2.814 1.00 93.38 93 GLU A O 1
ATOM 774 N N . LEU A 1 94 ? 6.506 0.821 2.448 1.00 91.44 94 LEU A N 1
ATOM 775 C CA . LEU A 1 94 ? 7.244 0.707 1.196 1.00 91.44 94 LEU A CA 1
ATOM 776 C C . LEU A 1 94 ? 8.687 1.150 1.442 1.00 91.44 94 LEU A C 1
ATOM 778 O O . LEU A 1 94 ? 8.913 2.217 2.014 1.00 91.44 94 LEU A O 1
ATOM 782 N N . TYR A 1 95 ? 9.650 0.339 1.014 1.00 88.88 95 TYR A N 1
ATOM 783 C CA . TYR A 1 95 ? 11.069 0.563 1.273 1.00 88.88 95 TYR A CA 1
ATOM 784 C C . TYR A 1 95 ? 11.900 0.419 0.007 1.00 88.88 95 TYR A C 1
ATOM 786 O O . TYR A 1 95 ? 11.899 -0.637 -0.622 1.00 88.88 95 TYR A O 1
ATOM 794 N N . GLY A 1 96 ? 12.681 1.437 -0.341 1.00 86.25 96 GLY A N 1
ATOM 795 C CA . GLY A 1 96 ? 13.700 1.292 -1.381 1.00 86.25 96 GLY A CA 1
ATOM 796 C C . GLY A 1 96 ? 13.174 0.911 -2.768 1.00 86.25 96 GLY A C 1
ATOM 797 O O . GLY A 1 96 ? 13.888 0.265 -3.535 1.00 86.25 96 GLY A O 1
ATOM 798 N N . ALA A 1 97 ? 11.925 1.264 -3.073 1.00 87.44 97 ALA A N 1
ATOM 799 C CA . ALA A 1 97 ? 11.250 0.908 -4.314 1.00 87.44 97 ALA A CA 1
ATOM 800 C C . ALA A 1 97 ? 11.087 2.118 -5.239 1.00 87.44 97 ALA A C 1
ATOM 802 O O . ALA A 1 97 ? 11.001 3.256 -4.776 1.00 87.44 97 ALA A O 1
ATOM 803 N N . PHE A 1 98 ? 11.002 1.859 -6.545 1.00 88.81 98 PHE A N 1
ATOM 804 C CA . PHE A 1 98 ? 10.485 2.841 -7.495 1.00 88.81 98 PHE A CA 1
ATOM 805 C C . PHE A 1 98 ? 8.952 2.811 -7.478 1.00 88.81 98 PHE A C 1
ATOM 807 O O . PHE A 1 98 ? 8.346 1.738 -7.587 1.00 88.81 98 PHE A O 1
ATOM 814 N N . LEU A 1 99 ? 8.344 3.985 -7.313 1.00 90.81 99 LEU A N 1
ATOM 815 C CA . LEU A 1 99 ? 6.903 4.191 -7.217 1.00 90.81 99 LEU A CA 1
ATOM 816 C C . LEU A 1 99 ? 6.434 5.007 -8.435 1.00 90.81 99 LEU A C 1
ATOM 818 O O . LEU A 1 99 ? 6.640 6.224 -8.457 1.00 90.81 99 LEU A O 1
ATOM 822 N N . PRO A 1 100 ? 5.828 4.363 -9.451 1.00 91.12 100 PRO A N 1
ATOM 823 C CA . PRO A 1 100 ? 5.371 5.063 -10.649 1.00 91.12 100 PRO A CA 1
ATOM 824 C C . PRO A 1 100 ? 4.166 5.971 -10.339 1.00 91.12 100 PRO A C 1
ATOM 826 O O . PRO A 1 100 ? 3.425 5.686 -9.392 1.00 91.12 100 PRO A O 1
ATOM 829 N N . PRO A 1 101 ? 3.880 7.007 -11.153 1.00 89.19 101 PRO A N 1
ATOM 830 C CA . PRO A 1 101 ? 2.772 7.937 -10.896 1.00 89.19 101 PRO A CA 1
ATOM 831 C C . PRO A 1 101 ? 1.410 7.227 -10.851 1.00 89.19 101 PRO A C 1
ATOM 833 O O . PRO A 1 101 ? 0.549 7.536 -10.026 1.00 89.19 101 PRO A O 1
ATOM 836 N N . SER A 1 102 ? 1.254 6.183 -11.671 1.00 92.25 102 SER A N 1
ATOM 837 C CA . SER A 1 102 ? 0.062 5.331 -11.727 1.00 92.25 102 SER A CA 1
ATOM 838 C C . SER A 1 102 ? -0.278 4.660 -10.393 1.00 92.25 102 SER A C 1
ATOM 840 O O . SER A 1 102 ? -1.453 4.420 -10.124 1.00 92.25 102 SER A O 1
ATOM 842 N N . LEU A 1 103 ? 0.701 4.418 -9.514 1.00 93.00 103 LEU A N 1
ATOM 843 C CA . LEU A 1 103 ? 0.458 3.901 -8.166 1.00 93.00 103 LEU A CA 1
ATOM 844 C C . LEU A 1 103 ? -0.409 4.861 -7.337 1.00 93.00 103 LEU A C 1
ATOM 846 O O . LEU A 1 103 ? -1.303 4.425 -6.613 1.00 93.00 103 LEU A O 1
ATOM 850 N N . PHE A 1 104 ? -0.151 6.164 -7.444 1.00 91.81 104 PHE A N 1
ATOM 851 C CA . PHE A 1 104 ? -0.804 7.190 -6.631 1.00 91.81 104 PHE A CA 1
ATOM 852 C C . PHE A 1 104 ? -2.268 7.387 -7.025 1.00 91.81 104 PHE A C 1
ATOM 854 O O . PHE A 1 104 ? -3.097 7.666 -6.164 1.00 91.81 104 PHE A O 1
ATOM 861 N N . THR A 1 105 ? -2.623 7.121 -8.284 1.00 92.62 105 THR A N 1
ATOM 862 C CA . THR A 1 105 ? -4.030 7.110 -8.731 1.00 92.62 105 THR A CA 1
ATOM 863 C C . THR A 1 105 ? -4.881 6.066 -7.996 1.00 92.62 105 THR A C 1
ATOM 865 O O . THR A 1 105 ? -6.098 6.197 -7.907 1.00 92.62 105 THR A O 1
ATOM 868 N N . LEU A 1 106 ? -4.250 5.042 -7.410 1.00 94.12 106 LEU A N 1
ATOM 869 C CA . LEU A 1 106 ? -4.936 3.989 -6.661 1.00 94.12 106 LEU A CA 1
ATOM 870 C C . LEU A 1 106 ? -5.192 4.362 -5.197 1.00 94.12 106 LEU A C 1
ATOM 872 O O . LEU A 1 106 ? -5.878 3.618 -4.497 1.00 94.12 106 LEU A O 1
ATOM 876 N N . PHE A 1 107 ? -4.664 5.489 -4.710 1.00 92.19 107 PHE A N 1
ATOM 877 C CA . PHE A 1 107 ? -4.830 5.896 -3.310 1.00 92.19 107 PHE A CA 1
ATOM 878 C C . PHE A 1 107 ? -6.283 6.269 -2.978 1.00 92.19 107 PHE A C 1
ATOM 880 O O . PHE A 1 107 ? -6.692 6.187 -1.821 1.00 92.19 107 PHE A O 1
ATOM 887 N N . ASP A 1 108 ? -7.111 6.546 -3.984 1.00 91.94 108 ASP A N 1
ATOM 888 C CA . ASP A 1 108 ? -8.558 6.709 -3.812 1.00 91.94 108 ASP A CA 1
ATOM 889 C C . ASP A 1 108 ? -9.252 5.412 -3.356 1.00 91.94 108 ASP A C 1
ATOM 891 O O . ASP A 1 108 ? -10.320 5.453 -2.741 1.00 91.94 108 ASP A O 1
ATOM 895 N N . LEU A 1 109 ? -8.636 4.252 -3.612 1.00 94.56 109 LEU A N 1
ATOM 896 C CA . LEU A 1 109 ? -9.119 2.940 -3.174 1.00 94.56 109 LEU A CA 1
ATOM 897 C C . LEU A 1 109 ? -8.548 2.523 -1.813 1.00 94.56 109 LEU A C 1
ATOM 899 O O . LEU A 1 109 ? -8.865 1.438 -1.329 1.00 94.56 109 LEU A O 1
ATOM 903 N N . MET A 1 110 ? -7.708 3.356 -1.195 1.00 93.62 110 MET A N 1
ATOM 904 C CA . MET A 1 110 ? -7.030 3.014 0.049 1.00 93.62 110 MET A CA 1
ATOM 905 C C . MET A 1 110 ? -8.060 2.753 1.172 1.00 93.62 110 MET A C 1
ATOM 907 O O . MET A 1 110 ? -9.050 3.494 1.295 1.00 93.62 110 MET A O 1
ATOM 911 N N . PRO A 1 111 ? -7.881 1.679 1.965 1.00 93.44 111 PRO A N 1
ATOM 912 C CA . PRO A 1 111 ? -8.860 1.274 2.965 1.00 93.44 111 PRO A CA 1
ATOM 913 C C . PRO A 1 111 ? -8.895 2.259 4.135 1.00 93.44 111 PRO A C 1
ATOM 915 O O . PRO A 1 111 ? -7.859 2.679 4.642 1.00 93.44 111 PRO A O 1
ATOM 918 N N . GLN A 1 112 ? -10.101 2.586 4.609 1.00 94.94 112 GLN A N 1
ATOM 919 C CA . GLN A 1 112 ? -10.306 3.533 5.717 1.00 94.94 112 GLN A CA 1
ATOM 920 C C . GLN A 1 112 ? -9.692 3.050 7.041 1.00 94.94 112 GLN A C 1
ATOM 922 O O . GLN A 1 112 ? -9.425 3.855 7.929 1.00 94.94 112 GLN A O 1
ATOM 927 N N . SER A 1 113 ? -9.446 1.742 7.169 1.00 94.81 113 SER A N 1
ATOM 928 C CA . SER A 1 113 ? -8.782 1.136 8.325 1.00 94.81 113 SER A CA 1
ATOM 929 C C . SER A 1 113 ? -7.286 1.435 8.411 1.00 94.81 113 SER A C 1
ATOM 931 O O . SER A 1 113 ? -6.645 0.968 9.354 1.00 94.81 113 SER A O 1
ATOM 933 N N . LEU A 1 114 ? -6.703 2.124 7.425 1.00 94.94 114 LEU A N 1
ATOM 934 C CA . LEU A 1 114 ? -5.272 2.378 7.392 1.00 94.94 114 LEU A CA 1
ATOM 935 C C . LEU A 1 114 ? -4.858 3.304 8.544 1.00 94.94 114 LEU A C 1
ATOM 937 O O . LEU A 1 114 ? -5.322 4.434 8.661 1.00 94.94 114 LEU A O 1
ATOM 941 N N . GLU A 1 115 ? -3.947 2.811 9.379 1.00 95.12 115 GLU A N 1
ATOM 942 C CA . GLU A 1 115 ? -3.392 3.519 10.533 1.00 95.12 115 GLU A CA 1
ATOM 943 C C . GLU A 1 115 ? -1.949 3.982 10.276 1.00 95.12 115 GLU A C 1
ATOM 945 O O . GLU A 1 115 ? -1.502 4.951 10.882 1.00 95.12 115 GLU A O 1
ATOM 950 N N . VAL A 1 116 ? -1.204 3.302 9.397 1.00 93.19 116 VAL A N 1
ATOM 951 C CA . VAL A 1 116 ? 0.208 3.600 9.109 1.00 93.19 116 VAL A CA 1
ATOM 952 C C . VAL A 1 116 ? 0.472 3.550 7.609 1.00 93.19 116 VAL A C 1
ATOM 954 O O . VAL A 1 116 ? 0.245 2.514 6.979 1.00 93.19 116 VAL A O 1
ATOM 957 N N . LEU A 1 117 ? 1.024 4.632 7.061 1.00 93.50 117 LEU A N 1
ATOM 958 C CA . LEU A 1 117 ? 1.582 4.687 5.711 1.00 93.50 117 LEU A CA 1
ATOM 959 C C . LEU A 1 117 ? 3.031 5.178 5.775 1.00 93.50 117 LEU A C 1
ATOM 961 O O . LEU A 1 117 ? 3.292 6.337 6.093 1.00 93.50 117 LEU A O 1
ATOM 965 N N . ARG A 1 118 ? 3.977 4.295 5.453 1.00 92.50 118 ARG A N 1
ATOM 966 C CA . ARG A 1 118 ? 5.407 4.615 5.382 1.00 92.50 118 ARG A CA 1
ATOM 967 C C . ARG A 1 118 ? 5.914 4.414 3.965 1.00 92.50 118 ARG A C 1
ATOM 969 O O . ARG A 1 118 ? 5.759 3.336 3.399 1.00 92.50 118 ARG A O 1
ATOM 976 N N . ILE A 1 119 ? 6.550 5.436 3.418 1.00 90.12 119 ILE A N 1
ATOM 977 C CA . ILE A 1 119 ? 7.257 5.416 2.143 1.00 90.12 119 ILE A CA 1
ATOM 978 C C . ILE A 1 119 ? 8.680 5.865 2.449 1.00 90.12 119 ILE A C 1
ATOM 980 O O . ILE A 1 119 ? 8.947 7.055 2.574 1.00 90.12 119 ILE A O 1
ATOM 984 N N . ASN A 1 120 ? 9.581 4.907 2.629 1.00 88.25 120 ASN A N 1
ATOM 985 C CA . ASN A 1 120 ? 10.939 5.162 3.089 1.00 88.25 120 ASN A CA 1
ATOM 986 C C . ASN A 1 120 ? 11.948 4.834 1.998 1.00 88.25 120 ASN A C 1
ATOM 988 O O . ASN A 1 120 ? 11.922 3.749 1.413 1.00 88.25 120 ASN A O 1
ATOM 992 N N . SER A 1 121 ? 12.868 5.762 1.752 1.00 86.56 121 SER A N 1
ATOM 993 C CA . SER A 1 121 ? 13.949 5.607 0.783 1.00 86.56 121 SER A CA 1
ATOM 994 C C . SER A 1 121 ? 13.447 5.214 -0.612 1.00 86.56 121 SER A C 1
ATOM 996 O O . SER A 1 121 ? 14.145 4.523 -1.344 1.00 86.56 121 SER A O 1
ATOM 998 N N . CYS A 1 122 ? 12.214 5.575 -0.970 1.00 86.31 122 CYS A N 1
ATOM 999 C CA . CYS A 1 122 ? 11.630 5.244 -2.268 1.00 86.31 122 CYS A CA 1
ATOM 1000 C C . CYS A 1 122 ? 11.920 6.356 -3.279 1.00 86.31 122 CYS A C 1
ATOM 1002 O O . CYS A 1 122 ? 12.030 7.522 -2.905 1.00 86.31 122 CYS A O 1
ATOM 1004 N N . VAL A 1 123 ? 11.999 5.994 -4.558 1.00 86.00 123 VAL A N 1
ATOM 1005 C CA . VAL A 1 123 ? 12.068 6.961 -5.661 1.00 86.00 123 VAL A CA 1
ATOM 1006 C C . VAL A 1 123 ? 10.666 7.118 -6.217 1.00 86.00 123 VAL A C 1
ATOM 1008 O O . VAL A 1 123 ? 10.060 6.140 -6.655 1.00 86.00 123 VAL A O 1
ATOM 1011 N N . ILE A 1 124 ? 10.149 8.341 -6.168 1.00 87.69 124 ILE A N 1
ATOM 1012 C CA . ILE A 1 124 ? 8.842 8.691 -6.716 1.00 87.69 124 ILE A CA 1
ATOM 1013 C C . ILE A 1 124 ? 9.071 9.413 -8.035 1.00 87.69 124 ILE A C 1
ATOM 1015 O O . ILE A 1 124 ? 9.795 10.405 -8.085 1.00 87.69 124 ILE A O 1
ATOM 1019 N N . ASP A 1 125 ? 8.432 8.933 -9.092 1.00 83.75 125 ASP A N 1
ATOM 1020 C CA . ASP A 1 125 ? 8.399 9.659 -10.354 1.00 83.75 125 ASP A CA 1
ATOM 1021 C C . ASP A 1 125 ? 7.483 10.884 -10.225 1.00 83.75 125 ASP A C 1
ATOM 1023 O O . ASP A 1 125 ? 6.260 10.765 -10.182 1.00 83.75 125 ASP A O 1
ATOM 1027 N N . ALA A 1 126 ? 8.088 12.068 -10.124 1.00 83.94 126 ALA A N 1
ATOM 1028 C CA . ALA A 1 126 ? 7.389 13.331 -9.906 1.00 83.94 126 ALA A CA 1
ATOM 1029 C C . ALA A 1 126 ? 6.956 14.043 -11.201 1.00 83.94 126 ALA A C 1
ATOM 1031 O O . ALA A 1 126 ? 6.554 15.209 -11.140 1.00 83.94 126 ALA A O 1
ATOM 1032 N N . THR A 1 127 ? 7.014 13.370 -12.358 1.00 85.06 127 THR A N 1
ATOM 1033 C CA . THR A 1 127 ? 6.533 13.918 -13.643 1.00 85.06 127 THR A CA 1
ATOM 1034 C C . THR A 1 127 ? 5.086 14.411 -13.558 1.00 85.06 127 THR A C 1
ATOM 1036 O O . THR A 1 127 ? 4.752 15.446 -14.133 1.00 85.06 127 THR A O 1
ATOM 1039 N N . GLU A 1 128 ? 4.250 13.748 -12.755 1.00 85.62 128 GLU A N 1
ATOM 1040 C CA . GLU A 1 128 ? 2.866 14.142 -12.473 1.00 85.62 128 GLU A CA 1
ATOM 1041 C C . GLU A 1 128 ? 2.673 14.626 -11.024 1.00 85.62 128 GLU A C 1
ATOM 1043 O O . GLU A 1 128 ? 1.893 14.074 -10.240 1.00 85.62 128 GLU A O 1
ATOM 1048 N N . SER A 1 129 ? 3.376 15.691 -10.636 1.00 85.69 129 SER A N 1
ATOM 1049 C CA . SER A 1 129 ? 3.322 16.243 -9.269 1.00 85.69 129 SER A CA 1
ATOM 1050 C C . SER A 1 129 ? 1.901 16.570 -8.773 1.00 85.69 129 SER A C 1
ATOM 1052 O O . SER A 1 129 ? 1.595 16.379 -7.593 1.00 85.69 129 SER A O 1
ATOM 1054 N N . GLY A 1 130 ? 1.002 16.998 -9.668 1.00 86.50 130 GLY A N 1
ATOM 1055 C CA . GLY A 1 130 ? -0.415 17.221 -9.362 1.00 86.50 130 GLY A CA 1
ATOM 1056 C C . GLY A 1 130 ? -1.151 15.943 -8.945 1.00 86.50 130 GLY A C 1
ATOM 1057 O O . GLY A 1 130 ? -1.891 15.961 -7.959 1.00 86.50 130 GLY A O 1
ATOM 1058 N N . THR A 1 131 ? -0.896 14.827 -9.636 1.00 86.75 131 THR A N 1
ATOM 1059 C CA . THR A 1 131 ? -1.459 13.504 -9.321 1.00 86.75 131 THR A CA 1
ATOM 1060 C C . THR A 1 131 ? -1.002 13.045 -7.940 1.00 86.75 131 THR A C 1
ATOM 1062 O O . THR A 1 131 ? -1.829 12.666 -7.111 1.00 86.75 131 THR A O 1
ATOM 1065 N N . ILE A 1 132 ? 0.298 13.162 -7.646 1.00 84.19 132 ILE A N 1
ATOM 1066 C CA . ILE A 1 132 ? 0.859 12.782 -6.340 1.00 84.19 132 ILE A CA 1
ATOM 1067 C C . ILE A 1 132 ? 0.250 13.637 -5.229 1.00 84.19 132 ILE A C 1
ATOM 1069 O O . ILE A 1 132 ? -0.224 13.105 -4.226 1.00 84.19 132 ILE A O 1
ATOM 1073 N N . ARG A 1 133 ? 0.209 14.962 -5.410 1.00 86.81 133 ARG A N 1
ATOM 1074 C CA . ARG A 1 133 ? -0.378 15.878 -4.426 1.00 86.81 133 ARG A CA 1
ATOM 1075 C C . ARG A 1 133 ? -1.828 15.511 -4.117 1.00 86.81 133 ARG A C 1
ATOM 1077 O O . ARG A 1 133 ? -2.190 15.410 -2.946 1.00 86.81 133 ARG A O 1
ATOM 1084 N N . ASN A 1 134 ? -2.644 15.301 -5.147 1.00 88.81 134 ASN A N 1
ATOM 1085 C CA . ASN A 1 134 ? -4.051 14.947 -4.975 1.00 88.81 134 ASN A CA 1
ATOM 1086 C C . ASN A 1 134 ? -4.208 13.596 -4.274 1.00 88.81 134 ASN A C 1
ATOM 1088 O O . ASN A 1 134 ? -4.990 13.499 -3.333 1.00 88.81 134 ASN A O 1
ATOM 1092 N N . ALA A 1 135 ? -3.407 12.599 -4.653 1.00 89.06 135 ALA A N 1
ATOM 1093 C CA . ALA A 1 135 ? -3.405 11.291 -4.012 1.00 89.06 135 ALA A CA 1
ATOM 1094 C C . ALA A 1 135 ? -3.107 11.385 -2.509 1.00 89.06 135 ALA A C 1
ATOM 1096 O O . ALA A 1 135 ? -3.830 10.802 -1.703 1.00 89.06 135 ALA A O 1
ATOM 1097 N N . LEU A 1 136 ? -2.095 12.163 -2.106 1.00 85.81 136 LEU A N 1
ATOM 1098 C CA . LEU A 1 136 ? -1.771 12.352 -0.687 1.00 85.81 136 LEU A CA 1
ATOM 1099 C C . LEU A 1 136 ? -2.905 13.052 0.073 1.00 85.81 136 LEU A C 1
ATOM 1101 O O . LEU A 1 136 ? -3.252 12.635 1.177 1.00 85.81 136 LEU A O 1
ATOM 1105 N N . ILE A 1 137 ? -3.533 14.069 -0.526 1.00 88.56 137 ILE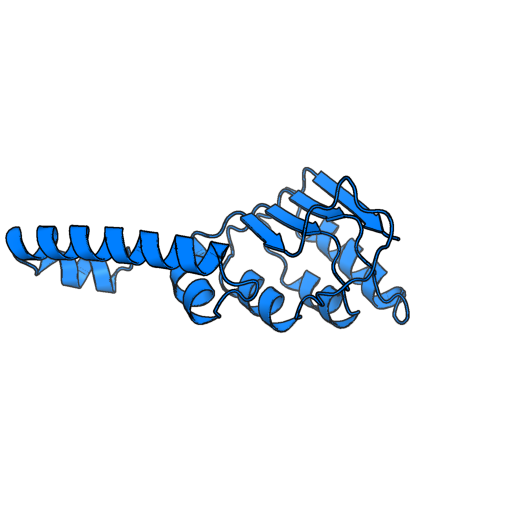 A N 1
ATOM 1106 C CA . ILE A 1 137 ? -4.717 14.717 0.058 1.00 88.56 137 ILE A CA 1
ATOM 1107 C C . ILE A 1 137 ? -5.862 13.708 0.217 1.00 88.56 137 ILE A C 1
ATOM 1109 O O . ILE A 1 137 ? -6.529 13.707 1.255 1.00 88.56 137 ILE A O 1
ATOM 1113 N N . THR A 1 138 ? -6.085 12.829 -0.766 1.00 90.06 138 THR A N 1
ATOM 1114 C CA . THR A 1 138 ? -7.103 11.780 -0.650 1.00 90.06 138 THR A CA 1
ATOM 1115 C C . THR A 1 138 ? -6.810 10.837 0.514 1.00 90.06 138 THR A C 1
ATOM 1117 O O . THR A 1 138 ? -7.736 10.507 1.259 1.00 90.06 138 THR A O 1
ATOM 1120 N N . VAL A 1 139 ? -5.549 10.450 0.734 1.00 87.69 139 VAL A N 1
ATOM 1121 C CA . VAL A 1 139 ? -5.175 9.599 1.877 1.00 87.69 139 VAL A CA 1
ATOM 1122 C C . VAL A 1 139 ? -5.609 10.237 3.192 1.00 87.69 139 VAL A C 1
ATOM 1124 O O . VAL A 1 139 ? -6.307 9.584 3.966 1.00 87.69 139 VAL A O 1
ATOM 1127 N N . PHE A 1 140 ? -5.290 11.515 3.418 1.00 87.31 140 PHE A N 1
ATOM 1128 C CA . PHE A 1 140 ? -5.685 12.217 4.647 1.00 87.31 140 PHE A CA 1
ATOM 1129 C C . PHE A 1 140 ? -7.202 12.351 4.808 1.00 87.31 140 PHE A C 1
ATOM 1131 O O . PHE A 1 140 ? -7.709 12.308 5.925 1.00 87.31 140 PHE A O 1
ATOM 1138 N N . ARG A 1 141 ? -7.946 12.490 3.704 1.00 89.75 141 ARG A N 1
ATOM 1139 C CA . ARG A 1 141 ? -9.415 12.562 3.743 1.00 89.75 141 ARG A CA 1
ATOM 1140 C C . ARG A 1 141 ? -10.068 11.214 4.036 1.00 89.75 141 ARG A C 1
ATOM 1142 O O . ARG A 1 141 ? -11.084 11.173 4.722 1.00 89.75 141 ARG A O 1
ATOM 1149 N N . ARG A 1 142 ? -9.531 10.120 3.488 1.00 89.38 142 ARG A N 1
ATOM 1150 C CA . ARG A 1 142 ? -10.131 8.779 3.600 1.00 89.38 142 ARG A CA 1
ATOM 1151 C C . ARG A 1 142 ? -9.687 8.024 4.845 1.00 89.38 142 ARG A C 1
ATOM 1153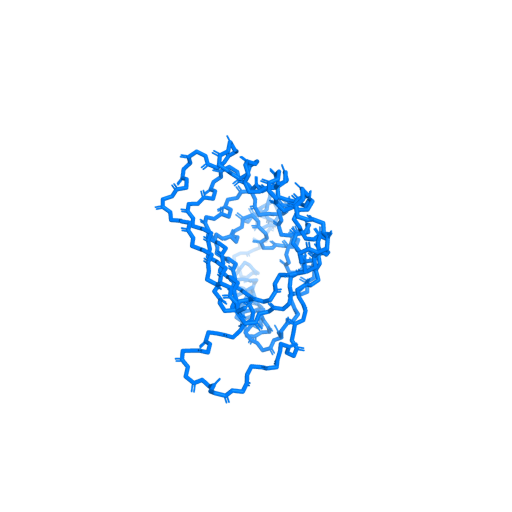 O O . ARG A 1 142 ? -10.488 7.298 5.427 1.00 89.38 142 ARG A O 1
ATOM 1160 N N . CYS A 1 143 ? -8.427 8.164 5.235 1.00 90.94 143 CYS A N 1
ATOM 1161 C CA . CYS A 1 143 ? -7.822 7.405 6.324 1.00 90.94 143 CYS A CA 1
ATOM 1162 C C . CYS A 1 143 ? -7.851 8.243 7.606 1.00 90.94 143 CYS A C 1
ATOM 1164 O O . CYS A 1 143 ? -6.819 8.692 8.093 1.00 90.94 143 CYS A O 1
ATOM 1166 N N . SER A 1 144 ? -9.042 8.478 8.163 1.00 88.69 144 SER A N 1
ATOM 1167 C CA . SER A 1 144 ? -9.196 9.275 9.393 1.00 88.69 144 SER A CA 1
ATOM 1168 C C . SER A 1 144 ? -8.503 8.652 10.614 1.00 88.69 144 SER A C 1
ATOM 1170 O O . SER A 1 144 ? -8.180 9.356 11.566 1.00 88.69 144 SER A O 1
ATOM 1172 N N . GLY A 1 145 ? -8.248 7.340 10.580 1.00 90.12 145 GLY A N 1
ATOM 1173 C CA . GLY A 1 145 ? -7.496 6.606 11.597 1.00 90.12 145 GLY A CA 1
ATOM 1174 C C . GLY A 1 145 ? -5.974 6.638 11.427 1.00 90.12 145 GLY A C 1
ATOM 1175 O O . GLY A 1 145 ? -5.289 5.921 12.159 1.00 90.12 145 GLY A O 1
ATOM 1176 N N . LEU A 1 146 ? -5.438 7.412 10.476 1.00 89.50 146 LEU A N 1
ATOM 1177 C CA . LEU A 1 146 ? -4.006 7.469 10.189 1.00 89.50 146 LEU A CA 1
ATOM 1178 C C . LEU A 1 146 ? -3.244 8.080 11.376 1.00 89.50 146 LEU A C 1
ATOM 1180 O O . LEU A 1 146 ? -3.347 9.268 11.667 1.00 89.50 146 LEU A O 1
ATOM 1184 N N . LYS A 1 147 ? -2.474 7.244 12.070 1.00 91.69 147 LYS A N 1
ATOM 1185 C CA . LYS A 1 147 ? -1.633 7.605 13.222 1.00 91.69 147 LYS A CA 1
ATOM 1186 C C . LYS A 1 147 ? -0.218 7.965 12.804 1.00 91.69 147 LYS A C 1
ATOM 1188 O O . LYS A 1 147 ? 0.464 8.695 13.512 1.00 91.69 147 LYS A O 1
ATOM 1193 N N . GLU A 1 148 ? 0.236 7.415 11.683 1.00 88.69 148 GLU A N 1
ATOM 1194 C CA . GLU A 1 148 ? 1.588 7.620 11.196 1.00 88.69 148 GLU A CA 1
ATOM 1195 C C . GLU A 1 148 ? 1.606 7.746 9.676 1.00 88.69 148 GLU A C 1
ATOM 1197 O O . GLU A 1 148 ? 1.107 6.886 8.947 1.00 88.69 148 GLU A O 1
ATOM 1202 N N . PHE A 1 149 ? 2.228 8.825 9.217 1.00 90.06 149 PHE A N 1
ATOM 1203 C CA . PHE A 1 149 ? 2.463 9.107 7.815 1.00 90.06 149 PHE A CA 1
ATOM 1204 C C . PHE A 1 149 ? 3.903 9.575 7.654 1.00 90.06 149 PHE A C 1
ATOM 1206 O O . PHE A 1 149 ? 4.316 10.566 8.257 1.00 90.06 149 PHE A O 1
ATOM 1213 N N . THR A 1 150 ? 4.689 8.849 6.870 1.00 86.62 150 THR A N 1
ATOM 1214 C CA . THR A 1 150 ? 6.100 9.174 6.655 1.00 86.62 150 THR A CA 1
ATOM 1215 C C . THR A 1 150 ? 6.436 9.008 5.190 1.00 86.62 150 THR A C 1
ATOM 1217 O O . THR A 1 150 ? 6.214 7.942 4.619 1.00 86.62 150 THR A O 1
ATOM 1220 N N . ILE A 1 151 ? 6.982 10.065 4.596 1.00 84.38 151 ILE A N 1
ATOM 1221 C CA . ILE A 1 151 ? 7.548 10.050 3.252 1.00 84.38 151 ILE A CA 1
ATOM 1222 C C . ILE A 1 151 ? 8.984 10.546 3.371 1.00 84.38 151 ILE A C 1
ATOM 1224 O O . ILE A 1 151 ? 9.222 11.725 3.618 1.00 84.38 151 ILE A O 1
ATOM 1228 N N . ILE A 1 152 ? 9.930 9.629 3.217 1.00 79.19 152 ILE A N 1
ATOM 1229 C CA . ILE A 1 152 ? 11.356 9.914 3.099 1.00 79.19 152 ILE A CA 1
ATOM 1230 C C . ILE A 1 152 ? 11.742 9.432 1.707 1.00 79.19 152 ILE A C 1
ATOM 1232 O O . ILE A 1 152 ? 11.801 8.229 1.461 1.00 79.19 152 ILE A O 1
ATOM 1236 N N . VAL A 1 153 ? 11.939 10.363 0.784 1.00 76.44 153 VAL A N 1
ATOM 1237 C CA . VAL A 1 153 ? 12.299 10.081 -0.612 1.00 76.44 153 VAL A CA 1
ATOM 1238 C C . VAL A 1 153 ? 13.747 10.477 -0.868 1.00 76.44 153 VAL A C 1
ATOM 1240 O O . VAL A 1 153 ? 14.275 11.335 -0.159 1.00 76.44 153 VAL A O 1
ATOM 1243 N N . TYR A 1 154 ? 14.380 9.810 -1.835 1.00 66.19 154 TYR A N 1
ATOM 1244 C CA . TYR A 1 154 ? 15.691 10.204 -2.361 1.00 66.19 154 TYR A CA 1
ATOM 1245 C C . TYR A 1 154 ? 15.562 11.246 -3.466 1.00 66.19 154 TYR A C 1
ATOM 1247 O O . TYR A 1 154 ? 14.537 11.202 -4.185 1.00 66.19 154 TYR A O 1
#

Organism: Dracunculus medinensis (NCBI:txid318479)

InterPro domains:
  IPR001810 F-box domain [PF00646] (2-36)
  IPR032675 Leucine-rich repeat domain superfamily [G3DSA:3.80.10.10] (1-151)
  IPR036047 F-box-like domain superfamily [SSF81383] (2-39)

Foldseek 3Di:
DDPVVVVVLVVDDPVVNVVVVVVVVVVVVVLVVVVVVDLDNPLVCCQVCLCVAQEDEHDDACPDDDDQDQPAADDLVVVLSNLVRHLNHAYYAYESHEYELSNLLCLLSHHLNHAYDHAAQYAYDCPPVVSNVVSVVSNVVRNVNHNYDYHHYD